Protein AF-A0AAW7QI30-F1 (afdb_monomer_lite)

Sequence (101 aa):
MLNENLPTEWFTLMNRRLEAIDSEILNCRVSAESFKHFSLPSAHIHYATFFRYAIPEFVQEDRVLYLDCDMIFTQDLSPLFGVNLGGFSYKSRCPCPSKRT

InterPro domains:
  IPR002495 Glycosyl transferase, family 8 [PF01501] (19-87)
  IPR029044 Nucleotide-diphospho-sugar transferases [G3DSA:3.90.550.10] (1-98)
  IPR029044 Nucleotide-diphospho-sugar transferases [SSF53448] (2-87)

pLDDT: mean 86.3, std 14.18, range [46.47, 98.19]

Structure (mmCIF, N/CA/C/O backbone):
data_AF-A0AAW7QI30-F1
#
_entry.id   AF-A0AAW7QI30-F1
#
loop_
_atom_site.group_PDB
_atom_site.id
_atom_site.type_symbol
_atom_site.label_atom_id
_atom_site.label_alt_id
_atom_site.label_comp_id
_atom_site.label_asym_id
_atom_site.label_entity_id
_atom_site.label_seq_id
_atom_site.pdbx_PDB_ins_code
_atom_site.Cartn_x
_atom_site.Cartn_y
_atom_site.Cartn_z
_atom_site.occupancy
_atom_site.B_iso_or_equiv
_atom_site.auth_seq_id
_atom_site.auth_comp_id
_atom_site.auth_asym_id
_atom_site.auth_atom_id
_atom_site.pdbx_PDB_model_num
ATOM 1 N N . MET A 1 1 ? -0.703 3.686 -0.841 1.00 94.69 1 MET A N 1
ATOM 2 C CA . MET A 1 1 ? -0.604 2.572 -1.813 1.00 94.69 1 MET A CA 1
ATOM 3 C C . MET A 1 1 ? 0.469 2.891 -2.834 1.00 94.69 1 MET A C 1
ATOM 5 O O . MET A 1 1 ? 0.335 3.859 -3.577 1.00 94.69 1 MET A O 1
ATOM 9 N N . LEU A 1 2 ? 1.524 2.080 -2.855 1.00 95.56 2 LEU A N 1
ATOM 10 C CA . LEU A 1 2 ? 2.621 2.206 -3.812 1.00 95.56 2 LEU A CA 1
ATOM 11 C C . LEU A 1 2 ? 2.171 1.675 -5.177 1.00 95.56 2 LEU A C 1
ATOM 13 O O . LEU A 1 2 ? 1.709 0.538 -5.269 1.00 95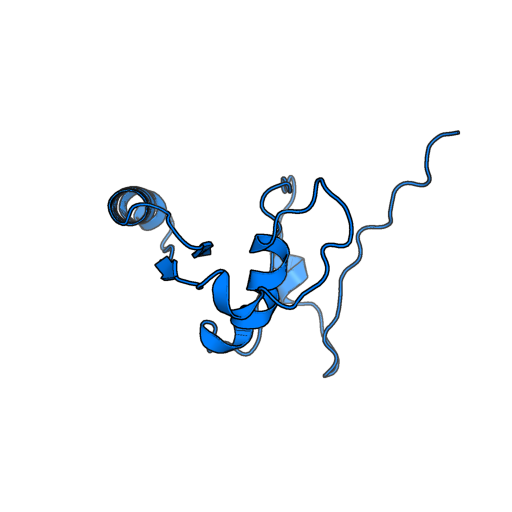.56 2 LEU A O 1
ATOM 17 N N . ASN A 1 3 ? 2.256 2.498 -6.219 1.00 94.88 3 ASN A N 1
ATOM 18 C CA . ASN A 1 3 ? 1.838 2.144 -7.577 1.00 94.88 3 ASN A CA 1
ATOM 19 C C . ASN A 1 3 ? 2.550 3.014 -8.621 1.00 94.88 3 ASN A C 1
ATOM 21 O O . ASN A 1 3 ? 3.092 4.054 -8.274 1.00 94.88 3 ASN A O 1
ATOM 25 N N . GLU A 1 4 ? 2.494 2.642 -9.898 1.00 93.81 4 GLU A N 1
ATOM 26 C CA . GLU A 1 4 ? 3.053 3.472 -10.975 1.00 93.81 4 GLU A CA 1
ATOM 27 C C . GLU A 1 4 ? 1.984 4.286 -11.715 1.00 93.81 4 GLU A C 1
ATOM 29 O O . GLU A 1 4 ? 2.153 5.483 -11.960 1.00 93.81 4 GLU A O 1
ATOM 34 N N . ASN A 1 5 ? 0.867 3.649 -12.073 1.00 94.25 5 ASN A N 1
ATOM 35 C CA . ASN A 1 5 ? -0.067 4.165 -13.073 1.00 94.25 5 ASN A CA 1
ATOM 36 C C . ASN A 1 5 ? -1.556 4.057 -12.695 1.00 94.25 5 ASN A C 1
ATOM 38 O O . ASN A 1 5 ? -2.404 4.205 -13.574 1.00 94.25 5 ASN A O 1
ATOM 42 N N . LEU A 1 6 ? -1.906 3.847 -11.420 1.00 95.38 6 LEU A N 1
ATOM 43 C CA . LEU A 1 6 ? -3.318 3.793 -11.024 1.00 95.38 6 LEU A CA 1
ATOM 44 C C . LEU A 1 6 ? -3.996 5.171 -11.182 1.00 95.38 6 LEU A C 1
ATOM 46 O O . LEU A 1 6 ? -3.408 6.185 -10.786 1.00 95.38 6 LEU A O 1
ATOM 50 N N . PRO A 1 7 ? -5.226 5.239 -11.731 1.00 97.31 7 PRO A N 1
ATOM 51 C CA . PRO A 1 7 ? -5.933 6.503 -11.940 1.00 97.31 7 PRO A CA 1
ATOM 52 C C . PRO A 1 7 ? -6.208 7.247 -10.632 1.00 97.31 7 PRO A C 1
ATOM 54 O O . PRO A 1 7 ? -6.589 6.637 -9.633 1.00 97.31 7 PRO A O 1
ATOM 57 N N . THR A 1 8 ? -6.073 8.573 -10.635 1.00 96.88 8 THR A N 1
ATOM 58 C CA . THR A 1 8 ? -6.326 9.403 -9.444 1.00 96.88 8 THR A CA 1
ATOM 59 C C . THR A 1 8 ? -7.790 9.323 -9.001 1.00 96.88 8 THR A C 1
ATOM 61 O O . THR A 1 8 ? -8.075 9.296 -7.807 1.00 96.88 8 THR A O 1
ATOM 64 N N . GLU A 1 9 ? -8.717 9.184 -9.947 1.00 97.75 9 GLU A N 1
ATOM 65 C CA . GLU A 1 9 ? -10.155 9.048 -9.710 1.00 97.75 9 GLU A CA 1
ATOM 66 C C . GLU A 1 9 ? -10.483 7.794 -8.895 1.00 97.75 9 GLU A C 1
ATOM 68 O O . GLU A 1 9 ? -11.413 7.803 -8.088 1.00 97.75 9 GLU A O 1
ATOM 73 N N . TRP A 1 10 ? -9.696 6.725 -9.065 1.00 97.75 10 TRP A N 1
ATOM 74 C CA . TRP A 1 10 ? -9.835 5.518 -8.257 1.00 97.75 10 TRP A CA 1
ATOM 75 C C . TRP A 1 10 ? -9.541 5.818 -6.783 1.00 97.75 10 TRP A C 1
ATOM 77 O O . TRP A 1 10 ? -10.327 5.434 -5.921 1.00 97.75 10 TRP A O 1
ATOM 87 N N . PHE A 1 11 ? -8.486 6.586 -6.485 1.00 98.12 11 PHE A N 1
ATOM 88 C CA . PHE A 1 11 ? -8.177 7.011 -5.113 1.00 98.12 11 PHE A CA 1
ATOM 89 C C . PHE A 1 11 ? -9.255 7.929 -4.542 1.00 98.12 11 PHE A C 1
ATOM 91 O O . PHE A 1 11 ? -9.658 7.750 -3.396 1.00 98.12 11 PHE A O 1
ATOM 98 N N . THR A 1 12 ? -9.780 8.865 -5.338 1.00 97.69 12 THR A N 1
ATOM 99 C CA . THR A 1 12 ? -10.905 9.713 -4.918 1.00 97.69 12 THR A CA 1
ATOM 100 C C . THR A 1 12 ? -12.130 8.878 -4.550 1.00 97.69 12 THR A C 1
ATOM 102 O O . THR A 1 12 ? -12.748 9.111 -3.513 1.00 97.69 12 THR A O 1
ATOM 105 N N . LEU A 1 13 ? -12.481 7.884 -5.371 1.00 97.88 13 LEU A N 1
ATOM 106 C CA . LEU A 1 13 ? -13.598 6.984 -5.088 1.00 97.88 13 LEU A CA 1
ATOM 107 C C . LEU A 1 13 ? -13.341 6.131 -3.839 1.00 97.88 13 LEU A C 1
ATOM 109 O O . LEU A 1 13 ? -14.257 5.929 -3.045 1.00 97.88 13 LEU A O 1
ATOM 113 N N . MET A 1 14 ? -12.120 5.624 -3.668 1.00 97.81 14 MET A N 1
ATOM 114 C CA . MET A 1 14 ? -11.761 4.796 -2.518 1.00 97.81 14 MET A CA 1
ATOM 115 C C . MET A 1 14 ? -11.766 5.589 -1.212 1.00 97.81 14 MET A C 1
ATOM 117 O O . MET A 1 14 ? -12.338 5.107 -0.240 1.00 97.81 14 MET A O 1
ATOM 121 N N . ASN A 1 15 ? -11.231 6.811 -1.193 1.00 98.19 15 ASN A N 1
ATOM 122 C CA . ASN A 1 15 ? -11.261 7.664 -0.002 1.00 98.19 15 ASN A CA 1
ATOM 123 C C . ASN A 1 15 ? -12.692 7.971 0.448 1.00 98.19 15 ASN A C 1
ATOM 125 O O . ASN A 1 15 ? -13.000 7.787 1.618 1.00 98.19 15 ASN A O 1
ATOM 129 N N . ARG A 1 16 ? -13.617 8.247 -0.483 1.00 97.69 16 ARG A N 1
ATOM 130 C CA . ARG A 1 16 ? -15.047 8.399 -0.146 1.00 97.69 16 ARG A CA 1
ATOM 131 C C . ARG A 1 16 ? -15.658 7.173 0.539 1.00 97.69 16 ARG A C 1
ATOM 133 O O . ARG A 1 16 ? -16.625 7.299 1.277 1.00 97.69 16 ARG A O 1
ATOM 140 N N . ARG A 1 17 ? -15.154 5.967 0.253 1.00 97.38 17 ARG A N 1
ATOM 141 C CA . ARG A 1 17 ? -15.620 4.729 0.902 1.00 97.38 17 ARG A CA 1
ATOM 142 C C . ARG A 1 17 ? -14.965 4.520 2.265 1.00 97.38 17 ARG A C 1
ATOM 144 O O . ARG A 1 17 ? -15.623 4.021 3.171 1.00 97.38 17 ARG A O 1
ATOM 151 N N . LEU A 1 18 ? -13.688 4.871 2.388 1.00 97.69 18 LEU A N 1
ATOM 152 C CA . LEU A 1 18 ? -12.903 4.703 3.611 1.00 97.69 18 LEU A CA 1
ATOM 153 C C . LEU A 1 18 ? -13.244 5.747 4.687 1.00 97.69 18 LEU A C 1
ATOM 155 O O . LEU A 1 18 ? -13.094 5.448 5.868 1.00 97.69 18 LEU A O 1
ATOM 159 N N . GLU A 1 19 ? -13.809 6.900 4.309 1.00 96.81 19 GLU A N 1
ATOM 160 C CA . GLU A 1 19 ? -14.343 7.909 5.242 1.00 96.81 19 GLU A CA 1
ATOM 161 C C . GLU A 1 19 ? -15.306 7.307 6.281 1.00 96.81 19 GLU A C 1
ATOM 163 O O . GLU A 1 19 ? -15.302 7.709 7.441 1.00 96.81 19 GLU A O 1
ATOM 168 N N . ALA A 1 20 ? -16.097 6.295 5.903 1.00 97.38 20 ALA A N 1
ATOM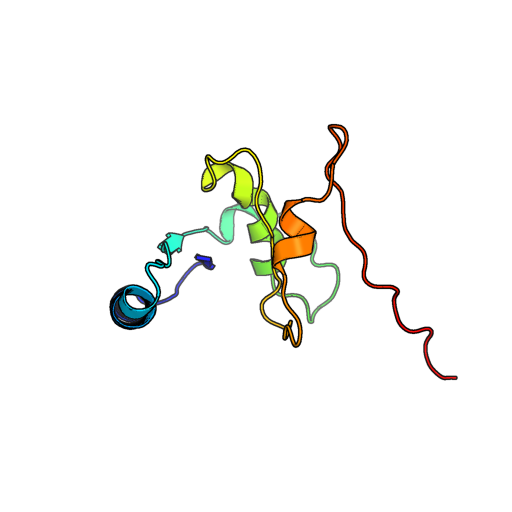 169 C CA . ALA A 1 20 ? -17.047 5.638 6.805 1.00 97.38 20 ALA A CA 1
ATOM 170 C C . ALA A 1 20 ? -16.386 4.896 7.985 1.00 97.38 20 ALA A C 1
ATOM 172 O O . ALA A 1 20 ? -17.071 4.561 8.951 1.00 97.38 20 ALA A O 1
ATOM 173 N N . ILE A 1 21 ? -15.083 4.615 7.895 1.00 96.94 21 ILE A N 1
ATOM 174 C CA . ILE A 1 21 ? -14.291 3.918 8.916 1.00 96.94 21 ILE A CA 1
ATOM 175 C C . ILE A 1 21 ? -13.082 4.747 9.373 1.00 96.94 21 ILE A C 1
ATOM 177 O O . ILE A 1 21 ? -12.114 4.176 9.871 1.00 96.94 21 ILE A O 1
ATOM 181 N N . ASP A 1 22 ? -13.130 6.072 9.184 1.00 97.69 22 ASP A N 1
ATOM 182 C CA . ASP A 1 22 ? -12.061 7.008 9.565 1.00 97.69 22 ASP A CA 1
ATOM 183 C C . ASP A 1 22 ? -10.684 6.577 9.032 1.00 97.69 22 ASP A C 1
ATOM 185 O O . ASP A 1 22 ? -9.696 6.455 9.751 1.00 97.69 22 ASP A O 1
ATOM 189 N N . SER A 1 23 ? -10.647 6.219 7.748 1.00 97.25 23 SER A N 1
ATOM 190 C CA . SER A 1 23 ? -9.441 5.737 7.079 1.00 97.25 23 SER A CA 1
ATOM 191 C C . SER A 1 23 ? -9.238 6.437 5.743 1.00 97.25 23 SER A C 1
ATOM 193 O O . SER A 1 23 ? -10.181 6.928 5.122 1.00 97.25 23 SER A O 1
ATOM 195 N N . GLU A 1 24 ? -8.001 6.410 5.255 1.00 96.81 24 GLU A N 1
ATOM 196 C CA . GLU A 1 24 ? -7.638 6.955 3.953 1.00 96.81 24 GLU A CA 1
ATOM 197 C C . GLU A 1 24 ? -6.673 6.045 3.187 1.00 96.81 24 GLU A C 1
ATOM 199 O O . GLU A 1 24 ? -6.012 5.158 3.731 1.00 96.81 24 GLU A O 1
ATOM 204 N N . ILE A 1 25 ? -6.588 6.283 1.883 1.00 97.19 25 ILE A N 1
ATOM 205 C CA . ILE A 1 25 ? -5.608 5.698 0.985 1.00 97.19 25 ILE A CA 1
ATOM 206 C C . ILE A 1 25 ? -4.843 6.807 0.262 1.00 97.19 25 ILE A C 1
ATOM 208 O O . ILE A 1 25 ? -5.389 7.589 -0.520 1.00 97.19 25 ILE A O 1
ATOM 212 N N . LEU A 1 26 ? -3.531 6.831 0.487 1.00 96.50 26 LEU A N 1
ATOM 213 C CA . LEU A 1 26 ? -2.620 7.763 -0.172 1.00 96.50 26 LEU A CA 1
ATOM 214 C C . LEU A 1 26 ? -2.158 7.216 -1.529 1.00 96.50 26 LEU A C 1
ATOM 216 O O . LEU A 1 26 ? -1.824 6.031 -1.657 1.00 96.50 26 LEU A O 1
ATOM 220 N N . ASN A 1 27 ? -2.109 8.079 -2.546 1.00 96.88 27 ASN A N 1
ATOM 221 C CA . ASN A 1 27 ? -1.576 7.742 -3.868 1.00 96.88 27 ASN A CA 1
ATOM 222 C C . ASN A 1 27 ? -0.054 7.954 -3.903 1.00 96.88 27 ASN A C 1
ATOM 224 O O . ASN A 1 27 ? 0.419 9.054 -4.181 1.00 96.88 27 ASN A O 1
ATOM 228 N N . CYS A 1 28 ? 0.714 6.901 -3.625 1.00 95.81 28 CYS A N 1
ATOM 229 C CA . CYS A 1 28 ? 2.176 6.948 -3.595 1.00 95.81 28 CYS A CA 1
ATOM 230 C C . CYS A 1 28 ? 2.723 6.469 -4.948 1.00 95.81 28 CYS A C 1
ATOM 232 O O . CYS A 1 28 ? 2.809 5.262 -5.195 1.00 95.81 28 CYS A O 1
ATOM 234 N N . ARG A 1 29 ? 3.041 7.409 -5.844 1.00 95.00 29 ARG A N 1
ATOM 235 C CA . ARG A 1 29 ? 3.553 7.111 -7.191 1.00 95.00 29 ARG A CA 1
ATOM 236 C C . ARG A 1 29 ? 5.028 6.722 -7.134 1.00 95.00 29 ARG A C 1
ATOM 238 O O . ARG A 1 29 ? 5.848 7.485 -6.638 1.00 95.00 29 ARG A O 1
ATOM 245 N N . VAL A 1 30 ? 5.358 5.567 -7.697 1.00 93.56 30 VAL A N 1
ATOM 246 C CA . VAL A 1 30 ? 6.715 5.029 -7.790 1.00 93.56 30 VAL A CA 1
ATOM 247 C C . VAL A 1 30 ? 7.027 4.741 -9.254 1.00 93.56 30 VAL A C 1
ATOM 249 O O . VAL A 1 30 ? 6.261 4.060 -9.932 1.00 93.56 30 VAL A O 1
ATOM 252 N N . SER A 1 31 ? 8.151 5.264 -9.740 1.00 90.31 31 SER A N 1
ATOM 253 C CA . SER A 1 31 ? 8.619 5.014 -11.106 1.00 90.31 31 SER A CA 1
ATOM 254 C C . SER A 1 31 ? 9.275 3.637 -11.208 1.00 90.31 31 SER A C 1
ATOM 256 O O . SER A 1 31 ? 10.184 3.330 -10.430 1.00 90.31 31 SER A O 1
ATOM 258 N N . ALA A 1 32 ? 8.873 2.817 -12.186 1.00 82.75 32 ALA A N 1
ATOM 259 C CA . ALA A 1 32 ? 9.543 1.546 -12.475 1.00 82.75 32 ALA A CA 1
ATOM 260 C C . ALA A 1 32 ? 11.021 1.730 -12.845 1.00 82.75 32 ALA A C 1
ATOM 262 O O . ALA A 1 32 ? 11.842 0.845 -12.597 1.00 82.75 32 ALA A O 1
ATOM 263 N N . GLU A 1 33 ? 11.366 2.894 -13.399 1.00 85.19 33 GLU A N 1
ATOM 264 C CA . GLU A 1 33 ? 12.713 3.224 -13.862 1.00 85.19 33 GLU A CA 1
ATOM 265 C C . GLU A 1 33 ? 13.752 3.128 -12.736 1.00 85.19 33 GLU A C 1
ATOM 267 O O . GLU A 1 33 ? 14.879 2.688 -12.969 1.00 85.19 33 GLU A O 1
ATOM 272 N N . SER A 1 34 ? 13.354 3.443 -11.497 1.00 82.44 34 SER A N 1
ATOM 273 C CA . SER A 1 34 ? 14.204 3.326 -10.305 1.00 82.44 34 SER A CA 1
ATOM 274 C C . SER A 1 34 ? 14.656 1.885 -10.027 1.00 82.44 34 SER A C 1
ATOM 276 O O . SER A 1 34 ? 15.652 1.672 -9.339 1.00 82.44 34 SER A O 1
ATOM 278 N N . PHE A 1 35 ? 13.961 0.890 -10.588 1.00 85.44 35 PHE A N 1
ATOM 279 C CA . PHE A 1 35 ? 14.199 -0.536 -10.355 1.00 85.44 35 PHE A CA 1
ATOM 280 C C . PHE A 1 35 ? 14.616 -1.302 -11.614 1.00 85.44 35 PHE A C 1
ATOM 282 O O . PHE A 1 35 ? 14.791 -2.517 -11.555 1.00 85.44 35 PHE A O 1
ATOM 289 N N . LYS A 1 36 ? 14.843 -0.626 -12.748 1.00 79.81 36 LYS A N 1
ATOM 290 C CA . LYS A 1 36 ? 15.185 -1.267 -14.035 1.00 79.81 36 LYS A CA 1
ATOM 291 C C . LYS A 1 36 ? 16.436 -2.152 -13.999 1.00 79.81 36 LYS A C 1
ATOM 293 O O . LYS A 1 36 ? 16.599 -3.037 -14.830 1.00 79.81 36 LYS A O 1
ATOM 298 N N . HIS A 1 37 ? 17.336 -1.889 -13.053 1.00 83.62 37 HIS A N 1
ATOM 299 C CA . HIS A 1 37 ? 18.589 -2.625 -12.878 1.00 83.62 37 HIS A CA 1
ATOM 300 C C . HIS A 1 37 ? 18.441 -3.881 -12.010 1.00 83.62 37 HIS A C 1
ATOM 302 O O . HIS A 1 37 ? 19.410 -4.614 -11.823 1.00 83.62 37 HIS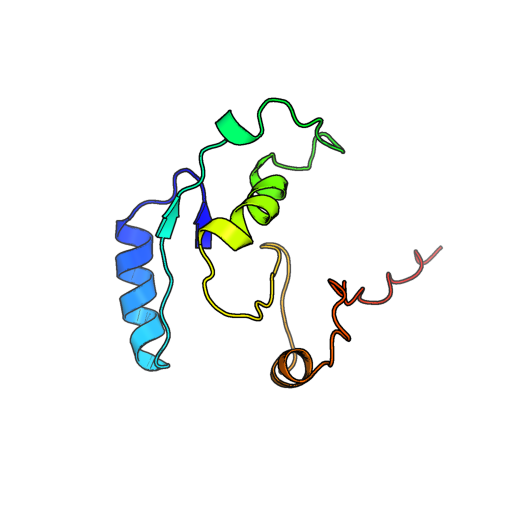 A O 1
ATOM 308 N N . PHE A 1 38 ? 17.257 -4.123 -11.448 1.00 85.88 38 PHE A N 1
ATOM 309 C CA . PHE A 1 38 ? 17.026 -5.224 -10.529 1.00 85.88 38 PHE A CA 1
ATOM 310 C C . PHE A 1 38 ? 16.640 -6.465 -11.330 1.00 85.88 38 PHE A C 1
ATOM 312 O O . PHE A 1 38 ? 15.699 -6.450 -12.124 1.00 85.88 38 PHE A O 1
ATOM 319 N N . SER A 1 39 ? 17.351 -7.564 -11.096 1.00 84.94 39 SER A N 1
ATOM 320 C CA . SER A 1 39 ? 17.009 -8.847 -11.703 1.00 84.94 39 SER A CA 1
ATOM 321 C C . SER A 1 39 ? 15.734 -9.404 -11.080 1.00 84.94 39 SER A C 1
ATOM 323 O O . SER A 1 39 ? 15.643 -9.559 -9.859 1.00 84.94 39 SER A O 1
ATOM 325 N N . LEU A 1 40 ? 14.757 -9.749 -11.918 1.00 84.81 40 LEU A N 1
ATOM 326 C CA . LEU A 1 40 ? 13.549 -10.422 -11.456 1.00 84.81 40 LEU A CA 1
ATOM 327 C C . LEU A 1 40 ? 13.885 -11.858 -11.014 1.00 84.81 40 LEU A C 1
ATOM 329 O O . LEU A 1 40 ? 14.592 -12.563 -11.737 1.00 84.81 40 LEU A O 1
ATOM 333 N N . PRO A 1 41 ? 13.371 -12.330 -9.863 1.00 79.50 41 PRO A N 1
ATOM 334 C CA . PRO A 1 41 ? 13.657 -13.685 -9.384 1.00 79.50 41 PRO A CA 1
ATOM 335 C C . PRO A 1 41 ? 13.013 -14.775 -10.255 1.00 79.50 41 PRO A C 1
ATOM 337 O O . PRO A 1 41 ? 13.438 -15.928 -10.224 1.00 79.50 41 PRO A O 1
ATOM 340 N N . SER A 1 42 ? 11.957 -14.429 -10.995 1.00 83.12 42 SER A N 1
ATOM 341 C CA . SER A 1 42 ? 11.220 -15.314 -11.895 1.00 83.12 42 SER A CA 1
ATOM 342 C C . SER A 1 42 ? 10.384 -14.495 -12.890 1.00 83.12 42 SER A C 1
ATOM 344 O O . SER A 1 42 ? 10.094 -13.324 -12.651 1.00 83.12 42 SER A O 1
ATOM 346 N N . ALA A 1 43 ? 9.940 -15.120 -13.986 1.00 80.69 43 ALA A N 1
ATOM 347 C CA . ALA A 1 43 ? 9.129 -14.457 -15.017 1.00 80.69 43 ALA A CA 1
ATOM 348 C C . ALA A 1 43 ? 7.708 -14.065 -14.561 1.00 80.69 43 ALA A C 1
ATOM 350 O O . ALA A 1 43 ? 7.076 -13.221 -15.186 1.00 80.69 43 ALA A O 1
ATOM 351 N N . HIS A 1 44 ? 7.192 -14.683 -13.494 1.00 80.56 44 HIS A N 1
ATOM 352 C CA . HIS A 1 44 ? 5.859 -14.386 -12.957 1.00 80.56 44 HIS A CA 1
ATOM 353 C C . HIS A 1 44 ? 5.867 -13.244 -11.933 1.00 80.56 44 HIS A C 1
ATOM 355 O O . HIS A 1 44 ? 4.803 -12.782 -11.528 1.00 80.56 44 HIS A O 1
ATOM 361 N N . ILE A 1 45 ? 7.044 -12.797 -11.487 1.00 80.75 45 ILE A N 1
ATOM 362 C CA . ILE A 1 45 ? 7.163 -11.700 -10.529 1.00 80.75 45 ILE A CA 1
ATOM 363 C C . ILE A 1 45 ? 7.210 -10.382 -11.295 1.00 80.75 45 ILE A C 1
ATOM 365 O O . ILE A 1 45 ? 8.095 -10.147 -12.114 1.00 80.75 45 ILE A O 1
ATOM 369 N N . HIS A 1 46 ? 6.255 -9.507 -10.999 1.00 84.75 46 HIS A N 1
ATOM 370 C CA . HIS A 1 46 ? 6.209 -8.161 -11.553 1.00 84.75 46 HIS A CA 1
ATOM 371 C C . HIS A 1 46 ? 7.233 -7.250 -10.855 1.00 84.75 46 HIS A C 1
ATOM 373 O O . HIS A 1 46 ? 7.423 -7.356 -9.641 1.00 84.75 46 HIS A O 1
ATOM 379 N N . TYR A 1 47 ? 7.846 -6.303 -11.579 1.00 86.31 47 TYR A N 1
ATOM 380 C CA . TYR A 1 47 ? 8.836 -5.361 -11.016 1.00 86.31 47 TYR A CA 1
ATOM 381 C C . TYR A 1 47 ? 8.284 -4.529 -9.850 1.00 86.31 47 TYR A C 1
ATOM 383 O O . TYR A 1 47 ? 9.041 -4.107 -8.979 1.00 86.31 47 TYR A O 1
ATOM 391 N N . ALA A 1 48 ? 6.959 -4.361 -9.781 1.00 88.19 48 ALA A N 1
ATOM 392 C CA . ALA A 1 48 ? 6.273 -3.728 -8.656 1.00 88.19 48 ALA A CA 1
ATOM 393 C C . ALA A 1 48 ? 6.585 -4.399 -7.302 1.00 88.19 48 ALA A C 1
ATOM 395 O O . ALA A 1 48 ? 6.452 -3.756 -6.263 1.00 88.19 48 ALA A O 1
ATOM 396 N N . THR A 1 49 ? 7.083 -5.646 -7.285 1.00 89.25 49 THR A N 1
ATOM 397 C CA . THR A 1 49 ? 7.603 -6.272 -6.059 1.00 89.25 49 THR A CA 1
ATOM 398 C C . THR A 1 49 ? 8.699 -5.442 -5.390 1.00 89.25 49 THR A C 1
ATOM 400 O O . THR A 1 49 ? 8.885 -5.571 -4.182 1.00 89.25 49 THR A O 1
ATOM 403 N N . PHE A 1 50 ? 9.442 -4.632 -6.148 1.00 91.75 50 PHE A N 1
ATOM 404 C CA . PHE A 1 50 ? 10.540 -3.817 -5.638 1.00 91.75 50 PHE A CA 1
ATOM 405 C C . PHE A 1 50 ? 10.075 -2.479 -5.066 1.00 91.75 50 PHE A C 1
ATOM 407 O O . PHE A 1 50 ? 10.822 -1.863 -4.313 1.00 91.75 50 PHE A O 1
ATOM 414 N N . PHE A 1 51 ? 8.822 -2.071 -5.301 1.00 93.75 51 PHE A N 1
ATOM 415 C CA . PHE A 1 51 ? 8.275 -0.836 -4.729 1.00 93.75 51 PHE A CA 1
ATOM 416 C C . PHE A 1 51 ? 8.318 -0.831 -3.202 1.00 93.75 51 PHE A C 1
ATOM 418 O O . PHE A 1 51 ? 8.416 0.233 -2.602 1.00 93.75 51 PHE A O 1
ATOM 425 N N . ARG A 1 52 ? 8.335 -2.006 -2.555 1.00 93.00 52 ARG A N 1
ATOM 426 C CA . ARG A 1 52 ? 8.519 -2.115 -1.100 1.00 93.00 52 ARG A CA 1
ATOM 427 C C . ARG A 1 52 ? 9.816 -1.470 -0.593 1.00 93.00 52 ARG A C 1
ATOM 429 O O . ARG A 1 52 ? 9.886 -1.107 0.573 1.00 93.00 52 ARG A O 1
ATOM 436 N N . TYR A 1 53 ? 10.829 -1.300 -1.441 1.00 92.31 53 TYR A N 1
ATOM 437 C CA . TYR A 1 53 ? 12.049 -0.581 -1.069 1.00 92.31 53 TYR A CA 1
ATOM 438 C C . TYR A 1 53 ? 11.859 0.935 -0.987 1.00 92.31 53 TYR A C 1
ATOM 440 O O . TYR A 1 53 ? 12.646 1.586 -0.314 1.00 92.31 53 TYR A O 1
ATOM 448 N N . ALA A 1 54 ? 10.798 1.475 -1.592 1.00 93.50 54 ALA A N 1
ATOM 449 C CA . ALA A 1 54 ? 10.434 2.885 -1.498 1.00 93.50 54 ALA A CA 1
ATOM 450 C C . ALA A 1 54 ? 9.551 3.201 -0.274 1.00 93.50 54 ALA A C 1
ATOM 452 O O . ALA A 1 54 ? 9.270 4.362 -0.020 1.00 93.50 54 ALA A O 1
ATOM 453 N N . ILE A 1 55 ? 9.120 2.204 0.518 1.00 94.69 55 ILE A N 1
ATOM 454 C CA . ILE A 1 55 ? 8.348 2.424 1.761 1.00 94.69 55 ILE A CA 1
ATOM 455 C C . ILE A 1 55 ? 8.921 3.551 2.647 1.00 94.69 55 ILE A C 1
ATOM 457 O O . ILE A 1 55 ? 8.137 4.430 3.009 1.00 94.69 55 ILE A O 1
ATOM 461 N N . PRO A 1 56 ? 10.233 3.592 2.975 1.00 93.31 56 PRO A N 1
ATOM 462 C CA . PRO A 1 56 ? 10.784 4.647 3.831 1.00 93.31 56 PRO A CA 1
ATOM 463 C C . PRO A 1 56 ? 10.744 6.054 3.211 1.00 93.31 56 PRO A C 1
ATOM 465 O O . PRO A 1 56 ? 10.959 7.026 3.922 1.00 93.31 56 PRO A O 1
ATOM 468 N N . GLU A 1 57 ? 10.478 6.189 1.909 1.00 93.94 57 GLU A N 1
ATOM 469 C CA . GLU A 1 57 ? 10.323 7.494 1.250 1.00 93.94 57 GLU A CA 1
ATOM 470 C C . GLU A 1 57 ? 8.919 8.087 1.460 1.00 93.94 57 GLU A C 1
ATOM 472 O O . GLU A 1 57 ? 8.740 9.297 1.336 1.00 93.94 57 GLU A O 1
ATOM 477 N N . PHE A 1 58 ? 7.922 7.249 1.772 1.00 94.19 58 PHE A N 1
ATOM 478 C CA . PHE A 1 58 ? 6.514 7.655 1.881 1.00 94.19 58 PHE A CA 1
ATOM 479 C C . PHE A 1 58 ? 5.933 7.542 3.291 1.00 94.19 58 PHE A C 1
ATOM 481 O O . PHE A 1 58 ? 4.944 8.210 3.579 1.00 94.19 58 PHE A O 1
ATOM 488 N N . VAL A 1 59 ? 6.492 6.684 4.143 1.00 94.69 59 VAL A N 1
ATOM 489 C CA . VAL A 1 59 ? 5.998 6.434 5.504 1.00 94.69 59 VAL A CA 1
ATOM 490 C C . VAL A 1 59 ? 6.873 7.191 6.494 1.00 94.69 59 VAL A C 1
ATOM 492 O O . VAL A 1 59 ? 8.084 6.980 6.529 1.00 94.69 59 VAL A O 1
ATOM 495 N N . GLN A 1 60 ? 6.259 8.068 7.287 1.00 93.12 60 GLN A N 1
ATOM 496 C CA . GLN A 1 60 ? 6.959 8.867 8.302 1.00 93.12 60 GLN A CA 1
ATOM 497 C C . GLN A 1 60 ? 6.909 8.217 9.685 1.00 93.12 60 GLN A C 1
ATOM 499 O O . GLN A 1 60 ? 7.705 8.546 10.560 1.00 93.12 60 GLN A O 1
ATOM 504 N N . GLU A 1 61 ? 5.966 7.304 9.884 1.00 92.94 61 GLU A N 1
ATOM 505 C CA . GLU A 1 61 ? 5.752 6.578 11.119 1.00 92.94 61 GLU A CA 1
ATOM 506 C C . GLU A 1 61 ? 6.879 5.574 11.384 1.00 92.94 61 GLU A C 1
ATOM 508 O O . GLU A 1 61 ? 7.390 4.911 10.481 1.00 92.94 61 GLU A O 1
ATOM 513 N N . ASP A 1 62 ? 7.193 5.371 12.664 1.00 90.12 62 ASP A N 1
ATOM 514 C CA . ASP A 1 62 ? 8.248 4.446 13.101 1.00 90.12 62 ASP A CA 1
ATOM 515 C C . ASP A 1 62 ? 7.969 2.977 12.737 1.00 90.12 62 ASP A C 1
ATOM 517 O O . ASP A 1 62 ? 8.865 2.126 12.773 1.00 90.12 62 ASP A O 1
ATOM 521 N N . ARG A 1 63 ? 6.704 2.638 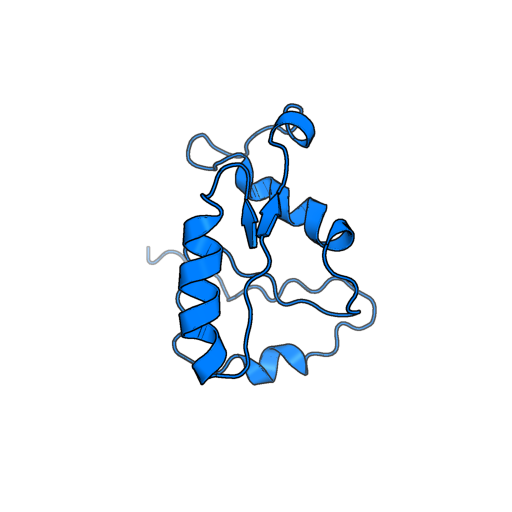12.461 1.00 89.56 63 ARG A N 1
ATOM 522 C CA . ARG A 1 63 ? 6.250 1.272 12.197 1.00 89.56 63 ARG A CA 1
ATOM 523 C C . ARG A 1 63 ? 5.197 1.244 11.104 1.00 89.56 63 ARG A C 1
ATOM 525 O O . ARG A 1 63 ? 4.233 1.999 11.134 1.00 89.56 63 ARG A O 1
ATOM 532 N N . VAL A 1 64 ? 5.333 0.269 10.210 1.00 93.06 64 VAL A N 1
ATOM 533 C CA . VAL A 1 64 ? 4.371 -0.010 9.143 1.00 93.06 64 VAL A CA 1
ATOM 534 C C . VAL A 1 64 ? 4.196 -1.510 8.955 1.00 93.06 64 VAL A C 1
ATOM 536 O O . VAL A 1 64 ? 5.151 -2.283 9.057 1.00 93.06 64 VAL A O 1
ATOM 539 N N . LEU A 1 65 ? 2.965 -1.919 8.656 1.00 93.81 65 LEU A N 1
ATOM 540 C CA . LEU A 1 65 ? 2.634 -3.279 8.253 1.00 93.81 65 LEU A CA 1
ATOM 541 C C . LEU A 1 65 ? 2.522 -3.335 6.723 1.00 93.81 65 LEU A C 1
ATOM 543 O O . LEU A 1 65 ? 1.572 -2.815 6.144 1.00 93.81 65 LEU A O 1
ATOM 547 N N . TYR A 1 66 ? 3.500 -3.957 6.061 1.00 94.25 66 TYR A N 1
ATOM 548 C CA . TYR A 1 66 ? 3.459 -4.194 4.615 1.00 94.25 66 TYR A CA 1
ATOM 549 C C . TYR A 1 66 ? 2.667 -5.463 4.287 1.00 94.25 66 TYR A C 1
ATOM 551 O O . TYR A 1 66 ? 2.934 -6.519 4.863 1.00 94.25 66 TYR A O 1
ATOM 559 N N . LEU A 1 67 ? 1.748 -5.364 3.324 1.00 94.56 67 LEU A N 1
ATOM 560 C CA . LEU A 1 67 ? 0.898 -6.458 2.851 1.00 94.56 67 LEU A CA 1
ATOM 561 C C . LEU A 1 67 ? 1.061 -6.602 1.328 1.00 94.56 67 LEU A C 1
ATOM 563 O O . LEU A 1 67 ? 1.005 -5.597 0.613 1.00 94.56 67 LEU A O 1
ATOM 567 N N . ASP A 1 68 ? 1.256 -7.827 0.827 1.00 91.62 68 ASP A N 1
ATOM 568 C CA . ASP A 1 68 ? 1.230 -8.087 -0.621 1.00 91.62 68 ASP A CA 1
ATOM 569 C C . ASP A 1 68 ? -0.224 -8.076 -1.134 1.00 91.62 68 ASP A C 1
ATOM 571 O O . ASP A 1 68 ? -1.177 -8.317 -0.387 1.00 91.62 68 ASP A O 1
ATOM 575 N N . CYS A 1 69 ? -0.409 -7.780 -2.423 1.00 90.56 69 CYS A N 1
ATOM 576 C CA . CYS A 1 69 ? -1.735 -7.648 -3.037 1.00 90.56 69 CYS A CA 1
ATOM 577 C C . CYS A 1 69 ? -2.472 -8.981 -3.259 1.00 90.56 69 CYS A C 1
ATOM 579 O O . CYS A 1 69 ? -3.649 -8.971 -3.612 1.00 90.56 69 CYS A O 1
ATOM 581 N N . ASP A 1 70 ? -1.795 -10.111 -3.065 1.00 90.44 70 ASP A N 1
ATOM 582 C CA . ASP A 1 70 ? -2.314 -11.471 -3.215 1.00 90.44 70 ASP A CA 1
ATOM 583 C C . ASP A 1 70 ? -2.630 -12.145 -1.865 1.00 90.44 70 ASP A C 1
ATOM 585 O O . ASP A 1 70 ? -2.837 -13.358 -1.799 1.00 90.44 70 ASP A O 1
ATOM 589 N N . MET A 1 71 ? -2.709 -11.363 -0.783 1.00 90.81 71 MET A N 1
ATOM 590 C CA . MET A 1 71 ? -3.065 -11.848 0.550 1.00 90.81 71 MET A CA 1
ATOM 591 C C . MET A 1 71 ? -4.529 -11.560 0.905 1.00 90.81 71 MET A C 1
ATOM 593 O O . MET A 1 71 ? -5.079 -10.509 0.582 1.00 90.81 71 MET A O 1
ATOM 597 N N . ILE A 1 72 ? -5.145 -12.484 1.648 1.00 93.44 72 ILE A N 1
ATOM 598 C CA . ILE A 1 72 ? -6.457 -12.301 2.280 1.00 93.44 72 ILE A CA 1
ATOM 599 C C . ILE A 1 72 ? -6.300 -12.565 3.776 1.00 93.44 72 ILE A C 1
ATOM 601 O O . ILE A 1 72 ? -5.776 -13.606 4.177 1.00 93.44 72 ILE A O 1
ATOM 605 N N . PHE A 1 73 ? -6.787 -11.640 4.599 1.00 91.00 73 PHE A N 1
ATOM 606 C CA . PHE A 1 73 ? -6.744 -11.744 6.055 1.00 91.00 73 PHE A CA 1
ATOM 607 C C . PHE A 1 73 ? -8.119 -12.147 6.577 1.00 91.00 73 PHE A C 1
ATOM 609 O O . PHE A 1 73 ? -9.120 -11.500 6.284 1.00 91.00 73 PHE A O 1
ATOM 616 N N . THR A 1 74 ? -8.166 -13.243 7.331 1.00 95.94 74 THR A N 1
ATOM 617 C CA . THR A 1 74 ? -9.408 -13.814 7.880 1.00 95.94 74 THR A CA 1
ATOM 618 C C . THR A 1 74 ? -9.534 -13.627 9.391 1.00 95.94 74 THR A C 1
ATOM 620 O O . THR A 1 74 ? -10.488 -14.110 9.995 1.00 95.94 74 THR A O 1
ATOM 623 N N . GLN A 1 75 ? -8.562 -12.953 10.007 1.00 96.06 75 GLN A N 1
ATOM 624 C CA . GLN A 1 75 ? -8.470 -12.711 11.443 1.00 96.06 75 GLN A CA 1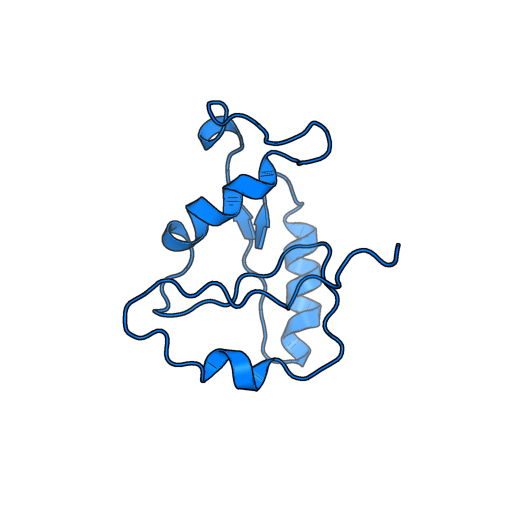
ATOM 625 C C . GLN A 1 75 ? -8.003 -11.279 11.706 1.00 96.06 75 GLN A C 1
ATOM 627 O O . GLN A 1 75 ? -7.479 -10.614 10.810 1.00 96.06 75 GLN A O 1
ATOM 632 N N . ASP A 1 76 ? -8.190 -10.833 12.946 1.00 94.38 76 ASP A N 1
ATOM 633 C CA . ASP A 1 76 ? -7.730 -9.534 13.422 1.00 94.38 76 ASP A CA 1
ATOM 634 C C . ASP A 1 76 ? -6.197 -9.403 13.330 1.00 94.38 76 ASP A C 1
ATOM 636 O O . ASP A 1 76 ? -5.448 -10.290 13.749 1.00 94.38 76 ASP A O 1
ATOM 640 N N . LEU A 1 77 ? -5.739 -8.280 12.772 1.00 94.62 77 LEU A N 1
ATOM 641 C CA . LEU A 1 77 ? -4.325 -7.946 12.609 1.00 94.62 77 LEU A CA 1
ATOM 642 C C . LEU A 1 77 ? -3.784 -7.070 13.745 1.00 94.62 77 LEU A C 1
ATOM 644 O O . LEU A 1 77 ? -2.565 -6.910 13.829 1.00 94.62 77 LEU A O 1
ATOM 648 N N . SER A 1 78 ? -4.629 -6.537 14.638 1.00 94.38 78 SER A N 1
ATOM 649 C CA . SER A 1 78 ? -4.207 -5.718 15.784 1.00 94.38 78 SER A CA 1
ATOM 650 C C . SER A 1 78 ? -3.051 -6.326 16.597 1.00 94.38 78 SER A C 1
ATOM 652 O O . SER A 1 78 ? -2.120 -5.583 16.925 1.00 94.38 78 SER A O 1
ATOM 654 N N . PRO A 1 79 ? -2.997 -7.651 16.857 1.00 93.50 79 PRO A N 1
ATOM 655 C CA . PRO A 1 79 ? -1.872 -8.253 17.574 1.00 93.50 79 PRO A CA 1
ATOM 656 C C . PRO A 1 79 ? -0.506 -8.056 16.897 1.00 93.50 79 PRO A C 1
ATOM 658 O O . PRO A 1 79 ? 0.513 -8.014 17.586 1.00 93.50 79 PRO A O 1
ATOM 661 N N . LEU A 1 80 ? -0.457 -7.904 15.567 1.00 91.81 80 LEU A N 1
ATOM 662 C CA . LEU A 1 80 ? 0.796 -7.714 14.827 1.00 91.81 80 LEU A CA 1
ATOM 663 C C . LEU A 1 80 ? 1.445 -6.355 15.115 1.00 91.81 80 LEU A C 1
ATOM 665 O O . LEU A 1 80 ? 2.671 -6.255 15.118 1.00 91.81 80 LEU A O 1
ATOM 669 N N . PHE A 1 81 ? 0.651 -5.324 15.414 1.00 89.75 81 PHE A N 1
ATOM 670 C CA . PHE A 1 81 ? 1.165 -3.987 15.729 1.00 89.75 81 PHE A CA 1
ATOM 671 C C . PHE A 1 81 ? 1.865 -3.933 17.096 1.00 89.75 81 PHE A C 1
ATOM 673 O O . PHE A 1 81 ? 2.788 -3.139 17.293 1.00 89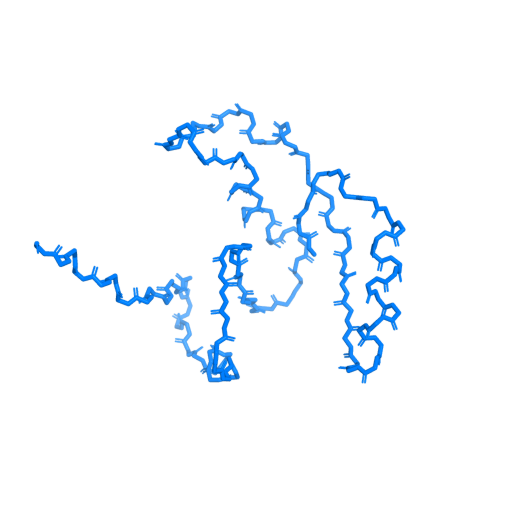.75 81 PHE A O 1
ATOM 680 N N . GLY A 1 82 ? 1.475 -4.818 18.022 1.00 88.38 82 GLY A N 1
ATOM 681 C CA . GLY A 1 82 ? 2.069 -4.942 19.356 1.00 88.38 82 GLY A CA 1
ATOM 682 C C . GLY A 1 82 ? 3.382 -5.731 19.404 1.00 88.38 82 GLY A C 1
ATOM 683 O O . GLY A 1 82 ? 4.021 -5.789 20.455 1.00 88.38 82 GLY A O 1
ATOM 684 N N . VAL A 1 83 ? 3.815 -6.337 18.293 1.00 88.81 83 VAL A N 1
ATOM 685 C CA . VAL A 1 83 ? 5.052 -7.130 18.251 1.00 88.81 83 VAL A CA 1
ATOM 686 C C . VAL A 1 83 ? 6.263 -6.231 18.520 1.00 88.81 83 VAL A C 1
ATOM 688 O O . VAL A 1 83 ? 6.454 -5.189 17.888 1.00 88.81 83 VAL A O 1
ATOM 691 N N . ASN A 1 84 ? 7.113 -6.624 19.472 1.00 85.69 84 ASN A N 1
ATOM 692 C CA . ASN A 1 84 ? 8.375 -5.936 19.722 1.00 85.69 84 ASN A CA 1
ATOM 693 C C . ASN A 1 84 ? 9.422 -6.388 18.695 1.00 85.69 84 ASN A C 1
ATOM 695 O O . ASN A 1 84 ? 9.809 -7.553 18.665 1.00 85.69 84 ASN A O 1
ATOM 699 N N . LEU A 1 85 ? 9.874 -5.451 17.861 1.00 82.06 85 LEU A N 1
ATOM 700 C CA . LEU A 1 85 ? 10.841 -5.701 16.792 1.00 82.06 85 LEU A CA 1
ATOM 701 C C . LEU A 1 85 ? 12.307 -5.653 17.270 1.00 82.06 85 LEU A C 1
ATOM 703 O O . LEU A 1 85 ? 13.209 -5.973 16.503 1.00 82.06 85 LEU A O 1
ATOM 707 N N . GLY A 1 86 ? 12.572 -5.255 18.521 1.00 76.00 86 GLY A N 1
ATOM 708 C CA . GLY A 1 86 ? 13.906 -5.301 19.137 1.00 76.00 86 GLY A CA 1
ATOM 709 C C . GLY A 1 86 ? 14.994 -4.490 18.421 1.00 76.00 86 GLY A C 1
ATOM 710 O O . GLY A 1 86 ? 16.170 -4.784 18.601 1.00 76.00 86 GLY A O 1
ATOM 711 N N . GLY A 1 87 ? 14.622 -3.515 17.582 1.00 66.12 87 GLY A N 1
ATOM 712 C CA . GLY A 1 87 ? 15.556 -2.771 16.726 1.00 66.12 87 GLY A CA 1
ATOM 713 C C . GLY A 1 87 ? 15.948 -3.481 15.420 1.00 66.12 87 GLY A C 1
ATOM 714 O O . GLY A 1 87 ? 16.758 -2.950 14.667 1.00 66.12 87 GLY A O 1
ATOM 715 N N . PHE A 1 88 ? 15.370 -4.647 15.116 1.00 60.81 88 PHE A N 1
ATOM 716 C CA . PHE A 1 88 ? 15.559 -5.368 13.856 1.00 60.81 88 PHE A CA 1
ATOM 717 C C . PHE A 1 88 ? 14.328 -5.242 12.951 1.00 60.81 88 PHE A C 1
ATOM 719 O O . PHE A 1 88 ? 13.191 -5.206 13.416 1.00 60.81 88 PHE A O 1
ATOM 726 N N . SER A 1 89 ? 14.525 -5.256 11.633 1.00 59.66 89 SER A N 1
ATOM 727 C CA . SER A 1 89 ? 13.426 -5.406 10.671 1.00 59.66 89 SER A CA 1
ATOM 728 C C . SER A 1 89 ? 12.898 -6.851 10.726 1.00 59.66 89 SER A C 1
ATOM 730 O O . SER A 1 89 ? 13.438 -7.741 10.068 1.00 59.66 89 SER A O 1
ATOM 732 N N . TYR A 1 90 ? 11.884 -7.135 11.553 1.00 54.72 90 TYR A N 1
ATOM 733 C CA . TYR A 1 90 ? 11.318 -8.487 11.650 1.00 54.72 90 TYR A CA 1
ATOM 734 C C . TYR A 1 90 ? 10.439 -8.802 10.437 1.00 54.72 90 TYR A C 1
ATOM 736 O O . TYR A 1 90 ? 9.527 -8.056 10.090 1.00 54.72 90 TYR A O 1
ATOM 744 N N . LYS A 1 91 ? 10.681 -9.961 9.824 1.00 53.56 91 LYS A N 1
ATOM 745 C CA . LYS A 1 91 ? 9.787 -10.572 8.841 1.00 53.56 91 LYS A CA 1
ATOM 746 C C . LYS A 1 91 ? 9.005 -11.658 9.574 1.00 53.56 91 LYS A C 1
ATOM 748 O O . LYS A 1 91 ? 9.534 -12.752 9.769 1.00 53.56 91 LYS A O 1
ATOM 753 N N . SER A 1 92 ? 7.773 -11.377 9.995 1.00 54.84 92 SER A N 1
ATOM 754 C CA . SER A 1 92 ? 6.853 -12.417 10.467 1.00 54.84 92 SER A CA 1
ATOM 755 C C . SER A 1 92 ? 6.553 -13.340 9.290 1.00 54.84 92 SER A C 1
ATOM 757 O O . SER A 1 92 ? 5.773 -13.039 8.392 1.00 54.84 92 SER A O 1
ATOM 759 N N . ARG A 1 93 ? 7.269 -14.462 9.231 1.00 52.97 93 ARG A N 1
ATOM 760 C CA . ARG A 1 93 ? 7.048 -15.480 8.212 1.00 52.97 93 ARG A CA 1
ATOM 761 C C . ARG A 1 93 ? 5.916 -16.364 8.721 1.00 52.97 93 ARG A C 1
ATOM 763 O O . ARG A 1 93 ? 6.123 -17.113 9.673 1.00 52.97 93 ARG A O 1
ATOM 770 N N . CYS A 1 94 ? 4.738 -16.297 8.099 1.00 56.31 94 CYS A N 1
ATOM 771 C CA . CYS A 1 94 ? 3.767 -17.382 8.234 1.00 56.31 94 CYS A CA 1
ATOM 772 C C . CYS A 1 94 ? 4.506 -18.695 7.922 1.00 56.31 94 CYS A C 1
ATOM 774 O O . CYS A 1 94 ? 5.211 -18.742 6.905 1.00 56.31 94 CYS A O 1
ATOM 776 N N . PRO A 1 95 ? 4.422 -19.732 8.776 1.00 56.56 95 PRO A N 1
ATOM 777 C CA . PRO A 1 95 ? 5.043 -21.014 8.486 1.00 56.56 95 PRO A CA 1
ATOM 778 C C . PRO A 1 95 ? 4.587 -21.460 7.100 1.00 56.56 95 PRO A C 1
ATOM 780 O O . PRO A 1 95 ? 3.389 -21.581 6.851 1.00 56.56 95 PRO A O 1
ATOM 783 N N . CYS A 1 96 ? 5.535 -21.630 6.176 1.00 50.41 96 CYS A N 1
ATOM 784 C CA . CYS A 1 96 ? 5.212 -22.166 4.863 1.00 50.41 96 CYS A CA 1
ATOM 785 C C . CYS A 1 96 ? 4.610 -23.554 5.111 1.00 50.41 96 CYS A C 1
ATOM 787 O O . CYS A 1 96 ? 5.283 -24.365 5.759 1.00 50.41 96 CYS A O 1
ATOM 789 N N . PRO A 1 97 ? 3.369 -23.839 4.672 1.00 56.91 97 PRO A N 1
ATOM 790 C CA . PRO A 1 97 ? 2.852 -25.191 4.744 1.00 56.91 97 PRO A CA 1
ATOM 791 C C . PRO A 1 97 ? 3.859 -26.065 4.007 1.00 56.91 97 PRO A C 1
ATOM 793 O O . PRO A 1 97 ? 4.167 -25.799 2.841 1.00 56.91 97 PRO A O 1
ATOM 796 N N . SER A 1 98 ? 4.429 -27.057 4.693 1.00 58.41 98 SER A N 1
ATOM 797 C CA . SER A 1 98 ? 5.225 -28.075 4.021 1.00 58.41 98 SER A CA 1
ATOM 798 C C . SER A 1 98 ? 4.411 -28.555 2.826 1.00 58.41 98 SER A C 1
ATOM 800 O O . SER A 1 98 ? 3.203 -28.791 2.947 1.00 58.41 98 SER A O 1
ATOM 802 N N . LYS A 1 99 ? 5.042 -28.605 1.647 1.00 47.44 99 LYS A N 1
ATOM 803 C CA . LYS A 1 99 ? 4.403 -29.169 0.459 1.00 47.44 99 LYS A CA 1
ATOM 804 C C . LYS A 1 99 ? 3.802 -30.504 0.892 1.00 47.44 99 LYS A C 1
ATOM 806 O O . LYS A 1 99 ? 4.548 -31.370 1.349 1.00 47.44 99 LYS A O 1
ATOM 811 N N . ARG A 1 100 ? 2.472 -30.638 0.828 1.00 46.47 100 ARG A N 1
ATOM 812 C CA . ARG A 1 100 ? 1.855 -31.962 0.902 1.00 46.47 100 ARG A CA 1
ATOM 813 C C . ARG A 1 100 ? 2.480 -32.733 -0.256 1.00 46.47 100 ARG A C 1
ATOM 815 O O . ARG A 1 100 ? 2.358 -32.292 -1.397 1.00 46.47 100 ARG A O 1
ATOM 822 N N . THR A 1 101 ? 3.271 -33.740 0.099 1.00 48.78 101 THR A N 1
ATOM 823 C CA . THR A 1 101 ? 3.790 -34.777 -0.798 1.00 48.78 101 THR A CA 1
ATOM 824 C C . THR A 1 101 ? 2.696 -35.316 -1.693 1.00 48.78 101 THR A C 1
ATOM 826 O O . THR A 1 101 ? 1.577 -35.498 -1.156 1.00 48.78 101 THR A O 1
#

Foldseek 3Di:
DEDADDDPVVQVVVQVVCVVVVDHDDDHHDDLVVQPPPDDPDPPDDSCVCSVVCCVVPDPDPDDDDDDPPDDDPDDPVVVVVDDCVPHPDDPDDPDPDPPD

Organism: Streptococcus vestibularis (NCBI:txid1343)

Secondary structure (DSSP, 8-state):
-EESS--HHHHHHHHHHHGGGT-----EE--GGGGTTSPPSSTTS-GGGGGGGGHHHH--SS------TT----S--HHHHT---TTS-----PPPPPP--

Radius of gyration: 16.34 Å; chains: 1; bounding box: 36×44×35 Å